Protein AF-A0A2G7M168-F1 (afdb_monomer_lite)

Sequence (94 aa):
MKQGAMFDSERKYRYLLTREWDITLPKLLYIMLNPSTANESSEDQTSRQCLYFANKFQYGSLEVVNLYSLISTDPKRLKESLIDPVGLETTNTL

Foldseek 3Di:
DFWAWDADPVRQFTFKTKDFADPVFAEEEAEEAEAEDDHRPDDDPVVVVVVVVCVVVGGGMYMYGHCFGGYDPDSVVCVVDPDPRNDPCNVVPD

Radius of gyration: 13.43 Å; chains: 1; bounding box: 24×26×37 Å

pLDDT: mean 90.86, std 13.01, range [40.69, 98.81]

Structure (mmCIF, N/CA/C/O backbone):
data_AF-A0A2G7M168-F1
#
_entry.id   AF-A0A2G7M168-F1
#
loop_
_atom_site.group_PDB
_atom_site.id
_atom_site.type_symbol
_atom_site.label_atom_id
_atom_site.label_alt_id
_atom_site.label_comp_id
_atom_site.label_asym_id
_atom_site.label_entity_id
_atom_site.label_seq_id
_atom_site.pdbx_PDB_ins_code
_atom_site.Cartn_x
_atom_site.Cartn_y
_atom_site.Cartn_z
_atom_site.occupancy
_atom_site.B_iso_or_equiv
_atom_site.auth_seq_id
_atom_site.auth_comp_id
_atom_site.auth_asym_id
_atom_site.auth_atom_id
_atom_site.pdbx_PDB_model_num
ATOM 1 N N . MET A 1 1 ? -1.931 -3.945 15.078 1.00 87.44 1 MET A N 1
ATOM 2 C CA . MET A 1 1 ? -2.437 -3.536 13.752 1.00 87.44 1 MET A CA 1
ATOM 3 C C . MET A 1 1 ? -2.257 -4.707 12.801 1.00 87.44 1 MET A C 1
ATOM 5 O O . MET A 1 1 ? -1.157 -5.242 12.754 1.00 87.44 1 MET A O 1
ATOM 9 N N . LYS A 1 2 ? -3.306 -5.135 12.095 1.00 95.81 2 LYS A N 1
ATOM 10 C CA . LYS A 1 2 ? -3.187 -6.096 10.992 1.00 95.81 2 LYS A CA 1
ATOM 11 C C . LYS A 1 2 ? -2.726 -5.350 9.742 1.00 95.81 2 LYS A C 1
ATOM 13 O O . LYS A 1 2 ? -3.215 -4.255 9.461 1.00 95.81 2 LYS A O 1
ATOM 18 N N . GLN A 1 3 ? -1.781 -5.932 9.016 1.00 96.88 3 GLN A N 1
ATOM 19 C CA . GLN A 1 3 ? -1.218 -5.376 7.789 1.00 96.88 3 GLN A CA 1
ATOM 20 C C . GLN A 1 3 ? -1.365 -6.408 6.677 1.00 96.88 3 GLN A C 1
ATOM 22 O O . GLN A 1 3 ? -1.212 -7.604 6.912 1.00 96.88 3 GLN A O 1
ATOM 27 N N . GLY A 1 4 ? -1.690 -5.942 5.478 1.00 97.75 4 GLY A N 1
ATOM 28 C CA . GLY A 1 4 ? -1.816 -6.787 4.302 1.00 97.75 4 GLY A CA 1
ATOM 29 C C . GLY A 1 4 ? -1.416 -6.030 3.048 1.00 97.75 4 GLY A C 1
ATOM 30 O O . GLY A 1 4 ? -1.408 -4.794 3.017 1.00 97.75 4 GLY A O 1
ATOM 31 N N . ALA A 1 5 ? -1.045 -6.788 2.027 1.00 97.88 5 ALA A N 1
ATOM 32 C CA . ALA A 1 5 ? -0.812 -6.292 0.688 1.00 97.88 5 ALA A CA 1
ATOM 33 C C . ALA A 1 5 ? -1.084 -7.423 -0.310 1.00 97.88 5 ALA A C 1
ATOM 35 O O . ALA A 1 5 ? -0.723 -8.570 -0.052 1.00 97.88 5 ALA A O 1
ATOM 36 N N . MET A 1 6 ? -1.731 -7.103 -1.427 1.00 97.25 6 MET A N 1
ATOM 37 C CA . MET A 1 6 ? -2.002 -8.049 -2.510 1.00 97.25 6 MET A CA 1
ATOM 38 C C . MET A 1 6 ? -1.126 -7.704 -3.704 1.00 97.25 6 MET A C 1
ATOM 40 O O . MET A 1 6 ? -1.119 -6.554 -4.151 1.00 97.25 6 MET A O 1
ATOM 44 N N . PHE A 1 7 ? -0.412 -8.702 -4.211 1.00 95.88 7 PHE A N 1
ATOM 45 C CA . PHE A 1 7 ? 0.506 -8.576 -5.334 1.00 95.88 7 PHE A CA 1
ATOM 46 C C . PHE A 1 7 ? 0.197 -9.615 -6.408 1.00 95.88 7 PHE A C 1
ATOM 48 O O . PHE A 1 7 ? -0.473 -10.612 -6.133 1.00 95.88 7 PHE A O 1
ATOM 55 N N . ASP A 1 8 ? 0.733 -9.405 -7.606 1.00 94.44 8 ASP A N 1
ATOM 56 C CA . ASP A 1 8 ? 0.900 -10.482 -8.578 1.00 94.44 8 ASP A CA 1
ATOM 57 C C . ASP A 1 8 ? 1.958 -11.497 -8.108 1.00 94.44 8 ASP A C 1
ATOM 59 O O . ASP A 1 8 ? 2.704 -11.268 -7.149 1.00 94.44 8 ASP A O 1
ATOM 63 N N . SER A 1 9 ? 2.064 -12.625 -8.813 1.00 93.38 9 SER A N 1
ATOM 64 C CA . SER A 1 9 ? 3.027 -13.683 -8.486 1.00 93.38 9 SER A CA 1
ATOM 65 C C . SER A 1 9 ? 4.486 -13.224 -8.550 1.00 93.38 9 SER A C 1
ATOM 67 O O . SER A 1 9 ? 5.320 -13.750 -7.816 1.00 93.38 9 SER A O 1
ATOM 69 N N . GLU A 1 10 ? 4.806 -12.248 -9.408 1.00 93.31 10 GLU A N 1
ATOM 70 C CA . GLU A 1 10 ? 6.162 -11.704 -9.547 1.00 93.31 10 GLU A CA 1
ATOM 71 C C . GLU A 1 10 ? 6.417 -10.479 -8.656 1.00 93.31 10 GLU A C 1
ATOM 73 O O . GLU A 1 10 ? 7.534 -9.958 -8.628 1.00 93.31 10 GLU A O 1
ATOM 78 N N . ARG A 1 11 ? 5.403 -10.015 -7.912 1.00 94.19 11 ARG A N 1
ATOM 79 C CA . ARG A 1 11 ? 5.439 -8.811 -7.068 1.00 94.19 11 ARG A CA 1
ATOM 80 C C . ARG A 1 11 ? 5.874 -7.540 -7.806 1.00 94.19 11 ARG A C 1
ATOM 82 O O . ARG A 1 11 ? 6.453 -6.639 -7.198 1.00 94.19 11 ARG A O 1
ATOM 89 N N . LYS A 1 12 ? 5.590 -7.454 -9.105 1.00 93.69 12 LYS A N 1
ATOM 90 C CA . LYS A 1 12 ? 5.747 -6.242 -9.924 1.00 93.69 12 LYS A CA 1
ATOM 91 C C . LYS A 1 12 ? 4.561 -5.296 -9.754 1.00 93.69 12 LYS A C 1
ATOM 93 O O . LYS A 1 12 ? 4.724 -4.078 -9.852 1.00 93.69 12 LYS A O 1
ATOM 98 N N . TYR A 1 13 ? 3.390 -5.851 -9.467 1.00 94.88 13 TYR A N 1
ATOM 99 C CA . TYR A 1 13 ? 2.135 -5.135 -9.335 1.00 94.88 13 TYR A CA 1
ATOM 100 C C . TYR A 1 13 ? 1.598 -5.269 -7.914 1.00 94.88 13 TYR A C 1
ATOM 102 O O . TYR A 1 13 ? 1.582 -6.364 -7.358 1.00 94.88 13 TYR A O 1
ATOM 110 N N . ARG A 1 14 ? 1.132 -4.164 -7.323 1.00 96.38 14 ARG A N 1
ATOM 111 C CA . ARG A 1 14 ? 0.389 -4.171 -6.056 1.00 96.38 14 ARG A CA 1
ATOM 112 C C . ARG A 1 14 ? -1.038 -3.703 -6.301 1.00 96.38 14 ARG A C 1
ATOM 114 O O . ARG A 1 14 ? -1.257 -2.572 -6.729 1.00 96.38 14 ARG A O 1
ATOM 121 N N . TYR A 1 15 ? -1.991 -4.564 -5.978 1.00 95.62 15 TYR A N 1
ATOM 122 C CA . TYR A 1 15 ? -3.417 -4.319 -6.191 1.00 95.62 15 TYR A CA 1
ATOM 123 C C . TYR A 1 15 ? -4.078 -3.661 -4.981 1.00 95.62 15 TYR A C 1
ATOM 125 O O . TYR A 1 15 ? -4.963 -2.825 -5.130 1.00 95.62 15 TYR A O 1
ATOM 133 N N . LEU A 1 16 ? -3.618 -4.004 -3.777 1.00 97.19 16 LEU A N 1
ATOM 134 C CA . LEU A 1 16 ? -4.195 -3.512 -2.533 1.00 97.19 16 LEU A CA 1
ATOM 135 C C . LEU A 1 16 ? -3.123 -3.399 -1.452 1.00 97.19 16 LEU A C 1
ATOM 137 O O . LEU A 1 16 ? -2.249 -4.259 -1.340 1.00 97.19 16 LEU A O 1
ATOM 141 N N . LEU A 1 17 ? -3.217 -2.358 -0.629 1.00 98.31 17 LEU A N 1
ATOM 142 C CA . LEU A 1 17 ? -2.509 -2.235 0.644 1.00 98.31 17 LEU A CA 1
ATOM 143 C C . LEU A 1 17 ? -3.541 -2.009 1.752 1.00 98.31 17 LEU A C 1
ATOM 145 O O . LEU A 1 17 ? -4.343 -1.087 1.645 1.00 98.31 17 LEU A O 1
ATOM 149 N N . THR A 1 18 ? -3.511 -2.805 2.821 1.00 98.31 18 THR A N 1
ATOM 150 C CA . THR A 1 18 ? -4.488 -2.713 3.919 1.00 98.31 18 THR A CA 1
ATOM 151 C C . THR A 1 18 ? -3.814 -2.518 5.266 1.00 98.31 18 THR A C 1
ATOM 153 O O . THR A 1 18 ? -2.780 -3.134 5.553 1.00 98.31 18 THR A O 1
ATOM 156 N N . ARG A 1 19 ? -4.424 -1.703 6.129 1.00 98.19 19 ARG A N 1
ATOM 157 C CA . ARG A 1 19 ? -4.044 -1.528 7.537 1.00 98.19 19 ARG A CA 1
ATOM 158 C C . ARG A 1 19 ? -5.299 -1.481 8.395 1.00 98.19 19 ARG A C 1
ATOM 160 O O . ARG A 1 19 ? -6.215 -0.737 8.077 1.00 98.19 19 ARG A O 1
ATOM 167 N N . GLU A 1 20 ? -5.327 -2.229 9.489 1.00 98.25 20 GLU A N 1
ATOM 168 C CA . G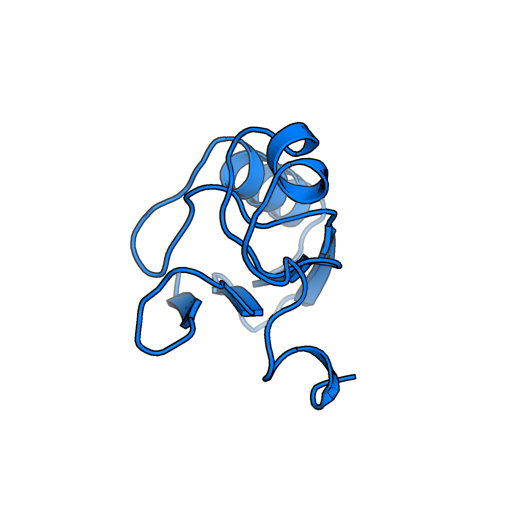LU A 1 20 ? -6.447 -2.249 10.439 1.00 98.25 20 GLU A CA 1
ATOM 169 C C . GLU A 1 20 ? -5.903 -2.212 11.868 1.00 98.25 20 GLU A C 1
ATOM 171 O O . GLU A 1 20 ? -5.147 -3.096 12.283 1.00 98.25 20 GLU A O 1
ATOM 176 N N . TRP A 1 21 ? -6.254 -1.179 12.627 1.00 98.06 21 TRP A N 1
ATOM 177 C CA . TRP A 1 21 ? -5.849 -1.021 14.026 1.00 98.06 21 TRP A CA 1
ATOM 178 C C . TRP A 1 21 ? -7.032 -0.992 14.990 1.00 98.06 21 TRP A C 1
ATOM 180 O O . TRP A 1 21 ? -6.841 -1.374 16.141 1.00 98.06 21 TRP A O 1
ATOM 190 N N . ASP A 1 22 ? -8.227 -0.623 14.527 1.00 98.25 22 ASP A N 1
ATOM 191 C CA . ASP A 1 22 ? -9.453 -0.640 15.321 1.00 98.25 22 ASP A CA 1
ATOM 192 C C . ASP A 1 22 ? -10.658 -1.012 14.441 1.00 98.25 22 ASP A C 1
ATOM 194 O O . ASP A 1 22 ? -11.018 -0.285 13.520 1.00 98.25 22 ASP A O 1
ATOM 198 N N . ILE A 1 23 ? -11.288 -2.154 14.716 1.00 97.69 23 ILE A N 1
ATOM 199 C CA . ILE A 1 23 ? -12.457 -2.635 13.957 1.00 97.69 23 ILE A CA 1
ATOM 200 C C . ILE A 1 23 ? -13.766 -1.932 14.339 1.00 97.69 23 ILE A C 1
ATOM 202 O O . ILE A 1 23 ? -14.784 -2.142 13.684 1.00 97.69 23 ILE A O 1
ATOM 206 N N . THR A 1 24 ? -13.768 -1.138 15.411 1.00 98.25 24 THR A N 1
ATOM 207 C CA . THR A 1 24 ? -14.956 -0.417 15.892 1.00 98.25 24 THR A CA 1
ATOM 208 C C . THR A 1 24 ? -15.125 0.953 15.230 1.00 98.25 24 THR A C 1
ATOM 210 O O . THR A 1 24 ? -16.197 1.551 15.312 1.00 98.25 24 THR A O 1
ATOM 213 N N . LEU A 1 25 ? -14.086 1.434 14.544 1.00 98.56 25 LEU A N 1
ATOM 214 C CA . LEU A 1 25 ? -14.038 2.718 13.849 1.00 98.56 25 LEU A CA 1
ATOM 215 C C . LEU A 1 25 ? -14.206 2.541 12.325 1.00 98.56 25 LEU A C 1
ATOM 217 O O . LEU A 1 25 ? -13.954 1.456 11.792 1.00 98.56 25 LEU A O 1
ATOM 221 N N . PRO A 1 26 ? -14.613 3.593 11.585 1.00 98.62 26 PRO A N 1
ATOM 222 C CA . PRO A 1 26 ? -14.828 3.502 10.141 1.00 98.62 26 PRO A CA 1
ATOM 223 C C . PRO A 1 26 ? -13.541 3.194 9.355 1.00 98.62 26 PRO A C 1
ATOM 225 O O . PRO A 1 26 ? -12.421 3.4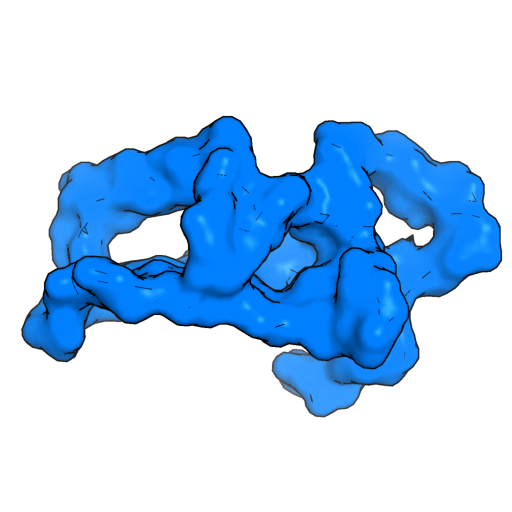09 9.828 1.00 98.62 26 PRO A O 1
ATOM 228 N N . LYS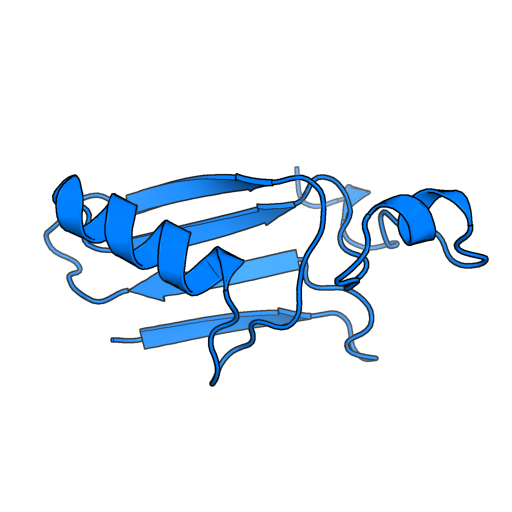 A 1 27 ? -13.711 2.735 8.109 1.00 98.44 27 LYS A N 1
ATOM 229 C CA . LYS A 1 27 ? -12.635 2.464 7.140 1.00 98.44 27 LYS A CA 1
ATOM 230 C C . LYS A 1 27 ? -12.452 3.632 6.166 1.00 98.44 27 LYS A C 1
ATOM 232 O O . LYS A 1 27 ? -13.437 4.193 5.694 1.00 98.44 27 LYS A O 1
ATOM 237 N N . LEU A 1 28 ? -11.201 3.956 5.835 1.00 98.56 28 LEU A N 1
ATOM 238 C CA . LEU A 1 28 ? -10.836 4.966 4.837 1.00 98.56 28 LEU A CA 1
ATOM 239 C C . LEU A 1 28 ? -10.240 4.324 3.577 1.00 98.56 28 LEU A C 1
ATOM 241 O O . LEU A 1 28 ? -9.287 3.557 3.670 1.00 98.56 28 LEU A O 1
ATOM 245 N N . LEU A 1 29 ? -10.740 4.685 2.395 1.00 98.44 29 LEU A N 1
ATOM 246 C CA . LEU A 1 29 ? -10.136 4.295 1.119 1.00 98.44 29 LEU A CA 1
ATOM 247 C C . LEU A 1 29 ? -9.351 5.467 0.520 1.00 98.44 29 LEU A C 1
ATOM 249 O O . LEU A 1 29 ? -9.899 6.548 0.308 1.00 98.44 29 LEU A O 1
ATOM 253 N N . TYR A 1 30 ? -8.085 5.229 0.191 1.00 98.38 30 TYR A N 1
ATOM 254 C CA . TYR A 1 30 ? -7.287 6.105 -0.658 1.00 98.38 30 TYR A CA 1
ATOM 255 C C . TYR A 1 30 ? -7.225 5.544 -2.080 1.00 98.38 30 TYR A C 1
ATOM 257 O O . TYR A 1 30 ? -6.836 4.394 -2.279 1.00 98.38 30 TYR A O 1
ATOM 265 N N . ILE A 1 31 ? -7.540 6.385 -3.068 1.00 97.38 31 ILE A N 1
ATOM 266 C CA . ILE A 1 31 ? -7.332 6.099 -4.493 1.00 97.38 31 ILE A CA 1
ATOM 267 C C . ILE A 1 31 ? -6.155 6.952 -4.964 1.00 97.38 31 ILE A C 1
ATOM 269 O O . ILE A 1 31 ? -6.210 8.181 -4.923 1.00 97.38 31 ILE A O 1
ATOM 273 N N . MET A 1 32 ? -5.064 6.303 -5.362 1.00 95.50 32 MET A N 1
ATOM 274 C CA . MET A 1 32 ? -3.784 6.950 -5.662 1.00 95.50 32 MET A CA 1
ATOM 275 C C . MET A 1 32 ? -3.299 6.652 -7.086 1.00 95.50 32 MET A C 1
ATOM 277 O O . MET A 1 32 ? -3.895 5.863 -7.809 1.00 95.50 32 MET A O 1
ATOM 281 N N . LEU A 1 33 ? -2.196 7.274 -7.512 1.00 94.81 33 LEU A N 1
ATOM 282 C CA . LEU A 1 33 ? -1.687 7.100 -8.876 1.00 94.81 33 LEU A CA 1
ATOM 283 C C . LEU A 1 33 ? -1.077 5.708 -9.098 1.00 94.81 33 LEU A C 1
ATOM 285 O O . LEU A 1 33 ? -1.613 4.926 -9.873 1.00 94.81 33 LEU A O 1
ATOM 289 N N . ASN A 1 34 ? 0.007 5.382 -8.393 1.00 95.44 34 ASN A N 1
ATOM 290 C CA . ASN A 1 34 ? 0.684 4.089 -8.488 1.00 95.44 34 ASN A CA 1
ATOM 291 C C . ASN A 1 34 ? 1.318 3.674 -7.145 1.00 95.44 34 ASN A C 1
ATOM 293 O O . ASN A 1 34 ? 1.637 4.543 -6.323 1.00 95.44 34 ASN A O 1
ATOM 297 N N . PRO A 1 35 ? 1.489 2.367 -6.893 1.00 96.25 35 PRO A N 1
ATOM 298 C CA . PRO A 1 35 ? 2.150 1.867 -5.707 1.00 96.25 35 PRO A CA 1
ATOM 299 C C . PRO A 1 35 ? 3.590 2.357 -5.592 1.00 96.25 35 PRO A C 1
ATOM 301 O O . PRO A 1 35 ? 4.371 2.242 -6.533 1.00 96.25 35 PRO A O 1
ATOM 304 N N . SER A 1 36 ? 3.958 2.828 -4.403 1.00 95.56 36 SER A N 1
ATOM 305 C CA . SER A 1 36 ? 5.356 2.898 -3.964 1.00 95.56 36 SER A CA 1
ATOM 306 C C . SER A 1 36 ? 5.731 1.594 -3.229 1.00 95.56 36 SER A C 1
ATOM 308 O O . SER A 1 36 ? 5.092 0.564 -3.443 1.00 95.56 36 SER A O 1
ATOM 310 N N . THR A 1 37 ? 6.756 1.586 -2.380 1.00 96.56 37 THR A N 1
ATOM 311 C CA . THR A 1 37 ? 7.409 0.370 -1.860 1.00 96.56 37 THR A CA 1
ATOM 312 C C . THR A 1 37 ? 6.751 -0.303 -0.647 1.00 96.56 37 THR A C 1
ATOM 314 O O . THR A 1 37 ? 7.227 -1.361 -0.233 1.00 96.56 37 THR A O 1
ATOM 317 N N . ALA A 1 38 ? 5.674 0.250 -0.076 1.00 97.44 38 ALA A N 1
ATOM 318 C CA . ALA A 1 38 ? 4.979 -0.354 1.066 1.00 97.44 38 ALA A CA 1
ATOM 319 C C . ALA A 1 38 ? 4.479 -1.783 0.775 1.00 97.44 38 ALA A C 1
ATOM 321 O O . ALA A 1 38 ? 4.053 -2.112 -0.337 1.00 97.44 38 ALA A O 1
ATOM 322 N N . ASN A 1 39 ? 4.503 -2.644 1.790 1.00 96.56 39 ASN A N 1
ATOM 323 C CA . ASN A 1 39 ? 4.115 -4.045 1.648 1.00 96.56 39 ASN A CA 1
ATOM 324 C C . ASN A 1 39 ? 3.395 -4.566 2.906 1.00 96.56 39 ASN A C 1
ATOM 326 O O . ASN A 1 39 ? 2.955 -3.783 3.749 1.00 96.56 39 ASN A O 1
ATOM 330 N N . GLU A 1 40 ? 3.213 -5.877 3.019 1.00 95.81 40 GLU A N 1
ATOM 331 C CA . GLU A 1 40 ? 2.546 -6.553 4.138 1.00 95.81 40 GLU A CA 1
ATOM 332 C C . GLU A 1 40 ? 3.271 -6.401 5.490 1.00 95.81 40 GLU A C 1
ATOM 334 O O . GLU A 1 40 ? 2.685 -6.679 6.531 1.00 95.81 40 GLU A O 1
ATOM 339 N N . SER A 1 41 ? 4.521 -5.933 5.483 1.00 94.50 41 SER A N 1
ATOM 340 C CA . SER A 1 41 ? 5.416 -5.846 6.647 1.00 94.50 41 SER A CA 1
ATOM 341 C C . SER A 1 41 ? 6.111 -4.490 6.822 1.00 94.50 41 SER A C 1
ATOM 343 O O . SER A 1 41 ? 6.706 -4.240 7.869 1.00 94.50 41 SER A O 1
ATOM 345 N N . SER A 1 42 ? 6.062 -3.602 5.824 1.00 95.12 42 SER A N 1
ATOM 346 C CA . SER A 1 42 ? 6.775 -2.323 5.856 1.00 95.12 42 SER A CA 1
ATOM 347 C C . SER A 1 42 ? 5.973 -1.161 5.273 1.00 95.12 42 SER A C 1
ATOM 349 O O . SER A 1 42 ? 5.105 -1.325 4.411 1.00 95.12 42 SER A O 1
ATOM 351 N N . GLU A 1 43 ? 6.295 0.038 5.763 1.00 97.06 43 GLU A N 1
ATOM 352 C CA . GLU A 1 43 ? 5.734 1.305 5.297 1.00 97.06 43 GLU A CA 1
ATOM 353 C C . GLU A 1 43 ? 6.755 2.114 4.494 1.00 97.06 43 GLU A C 1
ATOM 355 O O . GLU A 1 43 ? 7.936 2.187 4.852 1.00 97.06 43 GLU A O 1
ATOM 360 N N . ASP A 1 44 ? 6.267 2.828 3.485 1.00 96.75 44 ASP A N 1
ATOM 361 C CA . ASP A 1 44 ? 7.012 3.861 2.773 1.00 96.75 44 ASP A CA 1
ATOM 362 C C . ASP A 1 44 ? 6.577 5.270 3.233 1.00 96.75 44 ASP A C 1
ATOM 364 O O . ASP A 1 44 ? 5.789 5.438 4.167 1.00 96.75 44 ASP A O 1
ATOM 368 N N . GLN A 1 45 ? 7.138 6.325 2.635 1.00 96.44 45 GLN A N 1
ATOM 369 C CA . GLN A 1 45 ? 6.789 7.699 3.014 1.00 96.44 45 GLN A CA 1
ATOM 370 C C . GLN A 1 45 ? 5.320 8.045 2.716 1.00 96.44 45 GLN A C 1
ATOM 372 O O . GLN A 1 45 ? 4.717 8.827 3.456 1.00 96.44 45 GLN A O 1
ATOM 377 N N . THR A 1 46 ? 4.746 7.476 1.657 1.00 94.81 46 THR A N 1
ATOM 378 C CA . THR A 1 46 ? 3.360 7.710 1.244 1.00 94.81 46 THR A CA 1
ATOM 379 C C . THR A 1 46 ? 2.400 7.012 2.199 1.00 94.81 46 THR A C 1
ATOM 381 O O . THR A 1 46 ? 1.479 7.647 2.715 1.00 94.81 46 THR A O 1
ATOM 384 N N . SER A 1 47 ? 2.633 5.736 2.513 1.00 96.81 47 SER A N 1
ATOM 385 C CA . SER A 1 47 ? 1.762 4.971 3.408 1.00 96.81 47 SER A CA 1
ATOM 386 C C . SER A 1 47 ? 1.820 5.478 4.853 1.00 96.81 47 SER A C 1
ATOM 388 O O . SER A 1 47 ? 0.781 5.561 5.510 1.00 96.81 47 SER A O 1
ATOM 390 N N . ARG A 1 48 ? 2.986 5.952 5.326 1.00 97.94 48 ARG A N 1
ATOM 391 C CA . ARG A 1 48 ? 3.098 6.657 6.620 1.00 97.94 48 ARG A CA 1
ATOM 392 C C . ARG A 1 48 ? 2.243 7.922 6.680 1.00 97.94 48 ARG A C 1
ATOM 394 O O . ARG A 1 48 ? 1.613 8.175 7.704 1.00 97.94 48 ARG A O 1
ATOM 401 N N . GLN A 1 49 ? 2.197 8.705 5.602 1.00 97.94 49 GLN A N 1
ATOM 402 C CA . GLN A 1 49 ? 1.335 9.889 5.541 1.00 97.94 49 GLN A CA 1
ATOM 403 C C . GLN A 1 49 ? -0.150 9.511 5.535 1.00 97.94 49 GLN A C 1
ATOM 405 O O . GLN A 1 49 ? -0.929 10.120 6.265 1.00 97.94 49 GLN A O 1
ATOM 410 N N . CYS A 1 50 ? -0.539 8.477 4.783 1.00 97.88 50 CYS A N 1
ATOM 411 C CA . CYS A 1 50 ? -1.915 7.969 4.784 1.00 97.88 50 CYS A CA 1
ATOM 412 C C . CYS A 1 50 ? -2.348 7.531 6.186 1.00 97.88 50 CYS A C 1
ATOM 414 O O . CYS A 1 50 ? -3.406 7.932 6.660 1.00 97.88 50 CYS A O 1
ATOM 416 N N . LEU A 1 51 ? -1.497 6.764 6.878 1.00 97.94 51 LEU A N 1
ATOM 417 C CA . LEU A 1 51 ? -1.730 6.350 8.261 1.00 97.94 51 LEU A CA 1
ATOM 418 C C . LEU A 1 51 ? -1.876 7.551 9.195 1.00 97.94 51 LEU A C 1
ATOM 420 O O . LEU A 1 51 ? -2.806 7.580 10.000 1.00 97.94 51 LEU A O 1
ATOM 424 N N . TYR A 1 52 ? -0.996 8.548 9.078 1.00 98.44 52 TYR A N 1
ATOM 425 C CA . TYR A 1 52 ? -1.069 9.762 9.888 1.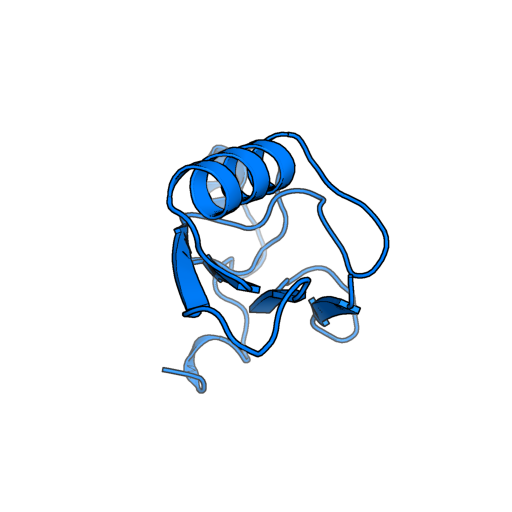00 98.44 52 TYR A CA 1
ATOM 426 C C . TYR A 1 52 ? -2.424 10.466 9.738 1.00 98.44 52 TYR A C 1
ATOM 428 O O . TYR A 1 52 ? -3.072 10.764 10.741 1.00 98.44 52 TYR A O 1
ATOM 436 N N . PHE A 1 53 ? -2.886 10.694 8.505 1.00 98.56 53 PHE A N 1
ATOM 437 C CA . PHE A 1 53 ? -4.167 11.363 8.266 1.00 98.56 53 PHE A CA 1
ATOM 438 C C . PHE A 1 53 ? -5.370 10.499 8.653 1.00 98.56 53 PHE A C 1
ATOM 440 O O . PHE A 1 53 ? -6.301 11.020 9.260 1.00 98.56 53 PHE A O 1
ATOM 447 N N . ALA A 1 54 ? -5.337 9.191 8.391 1.00 98.25 54 ALA A N 1
ATOM 448 C CA . ALA A 1 54 ? -6.400 8.277 8.803 1.00 98.25 54 ALA A CA 1
ATOM 449 C C . ALA A 1 54 ? -6.589 8.274 10.331 1.00 98.25 54 ALA A C 1
ATOM 451 O O . ALA A 1 54 ? -7.712 8.411 10.814 1.00 98.25 54 ALA A O 1
ATOM 452 N N . ASN A 1 55 ? -5.489 8.214 11.092 1.00 97.81 55 ASN A N 1
ATOM 453 C CA . ASN A 1 55 ? -5.528 8.319 12.553 1.00 97.81 55 ASN A CA 1
ATOM 454 C C . ASN A 1 55 ? -6.014 9.705 13.003 1.00 97.81 55 ASN A C 1
ATOM 456 O O . ASN A 1 55 ? -6.876 9.808 13.873 1.00 97.81 55 ASN A O 1
ATOM 460 N N . LYS A 1 56 ? -5.512 10.780 12.379 1.00 98.38 56 LYS A N 1
ATOM 461 C CA . LYS A 1 56 ? -5.929 12.160 12.682 1.00 98.38 56 LYS A CA 1
ATOM 462 C C . LYS A 1 56 ? -7.428 12.388 12.454 1.00 98.38 56 LYS A C 1
ATOM 464 O O . LYS A 1 56 ? -8.026 13.194 13.160 1.00 98.38 56 LYS A O 1
ATOM 469 N N . PHE A 1 57 ? -8.024 11.689 11.492 1.00 98.31 57 PHE A N 1
ATOM 470 C CA . PHE A 1 57 ? -9.448 11.766 11.165 1.00 98.31 57 PHE A CA 1
ATOM 471 C C . PHE A 1 57 ? -10.303 10.680 11.839 1.00 98.31 57 PHE A C 1
ATOM 473 O O . PHE A 1 57 ? -11.462 10.528 11.473 1.00 98.31 57 PHE A O 1
ATOM 480 N N . GLN A 1 58 ? -9.763 9.966 12.835 1.00 98.25 58 GLN A N 1
ATOM 481 C CA . GLN A 1 58 ? -10.491 8.982 13.653 1.00 98.25 58 GLN A CA 1
ATOM 482 C C . GLN A 1 58 ? -11.035 7.768 12.875 1.00 98.25 58 GLN A C 1
ATOM 484 O O . GLN A 1 58 ? -12.075 7.209 13.218 1.00 98.25 58 GLN A O 1
ATOM 489 N N . TYR A 1 59 ? -10.313 7.325 11.844 1.00 98.81 59 TYR A N 1
ATOM 490 C CA . TYR A 1 59 ? -10.566 6.031 11.206 1.00 98.81 59 TYR A CA 1
ATOM 491 C C . TYR A 1 59 ? -9.868 4.893 11.964 1.00 98.81 59 TYR A C 1
ATOM 493 O O . TYR A 1 59 ? -8.900 5.114 12.694 1.00 98.81 59 TYR A O 1
ATOM 501 N N . GLY A 1 60 ? -10.360 3.669 11.774 1.00 98.56 60 GLY A N 1
ATOM 502 C CA . GLY A 1 60 ? -9.830 2.437 12.372 1.00 98.56 60 GLY A CA 1
ATOM 503 C C . GLY A 1 60 ? -9.059 1.540 11.412 1.00 98.56 60 GLY A C 1
ATOM 504 O O . GLY A 1 60 ? -8.320 0.640 11.820 1.00 98.56 60 GLY A O 1
ATOM 505 N N . SER A 1 61 ? -9.232 1.780 10.116 1.00 98.56 61 SER A N 1
ATOM 506 C CA . SER A 1 61 ? -8.540 1.062 9.056 1.00 98.56 61 SER A CA 1
ATOM 507 C C . SER A 1 61 ? -8.385 1.929 7.816 1.00 98.56 61 SER A C 1
ATOM 509 O O . SER A 1 61 ? -9.132 2.890 7.609 1.00 98.56 61 SER A O 1
ATOM 511 N N . LEU A 1 62 ? -7.410 1.577 6.980 1.00 98.44 62 LEU A N 1
ATOM 512 C CA . LEU A 1 62 ? -7.296 2.113 5.636 1.00 98.44 62 LEU A CA 1
ATOM 513 C C . LEU A 1 62 ? -7.035 1.026 4.599 1.00 98.44 62 LEU A C 1
ATOM 515 O O . LEU A 1 62 ? -6.405 0.000 4.876 1.00 98.44 62 LEU A O 1
ATOM 519 N N . GLU A 1 63 ? -7.484 1.320 3.391 1.00 98.50 63 GLU A N 1
ATOM 520 C CA . GLU A 1 63 ? -7.152 0.620 2.161 1.00 98.50 63 GLU A CA 1
ATOM 521 C C . GLU A 1 63 ? -6.542 1.626 1.185 1.00 98.50 63 GLU A C 1
ATOM 523 O O . GLU A 1 63 ? -6.972 2.779 1.109 1.00 98.50 63 GLU A O 1
ATOM 528 N N . VAL A 1 64 ? -5.518 1.204 0.450 1.00 98.19 64 VAL A N 1
ATOM 529 C CA . VAL A 1 64 ? -4.944 1.981 -0.649 1.00 98.19 64 VAL A CA 1
ATOM 530 C C . VAL A 1 64 ? -5.026 1.146 -1.911 1.00 98.19 64 VAL A C 1
ATOM 532 O O . VAL A 1 64 ? -4.454 0.055 -1.976 1.00 98.19 64 VAL A O 1
ATOM 535 N N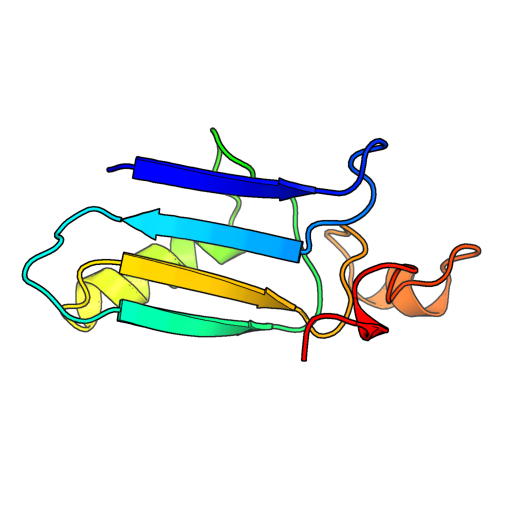 . VAL A 1 65 ? -5.711 1.700 -2.903 1.00 97.12 65 VAL A N 1
ATOM 536 C CA . VAL A 1 65 ? -5.745 1.205 -4.278 1.00 97.12 65 VAL A CA 1
ATOM 537 C C . VAL A 1 65 ? -5.152 2.259 -5.201 1.00 97.12 65 VAL A C 1
ATOM 539 O O . VAL A 1 65 ? -5.038 3.440 -4.853 1.00 97.12 65 VAL A O 1
ATOM 542 N N . ASN A 1 66 ? -4.743 1.834 -6.389 1.00 95.44 66 ASN A N 1
ATOM 543 C CA . ASN A 1 66 ? -4.039 2.685 -7.329 1.00 95.44 66 ASN A CA 1
ATOM 544 C C . ASN A 1 66 ? -4.612 2.551 -8.743 1.00 95.44 66 ASN A C 1
ATOM 546 O O . ASN A 1 66 ? -5.024 1.465 -9.134 1.00 95.44 66 ASN A O 1
ATOM 550 N N . LEU A 1 67 ? -4.596 3.645 -9.512 1.00 92.69 67 LEU A N 1
ATOM 551 C CA . LEU A 1 67 ? -5.019 3.657 -10.921 1.00 92.69 67 LEU A CA 1
ATOM 552 C C . LEU A 1 67 ? -4.125 2.776 -11.808 1.00 92.69 67 LEU A C 1
ATOM 554 O O . LEU A 1 67 ? -4.590 2.209 -12.790 1.00 92.69 67 LEU A O 1
ATOM 558 N N . TYR A 1 68 ? -2.846 2.673 -11.451 1.00 92.81 68 TYR A N 1
A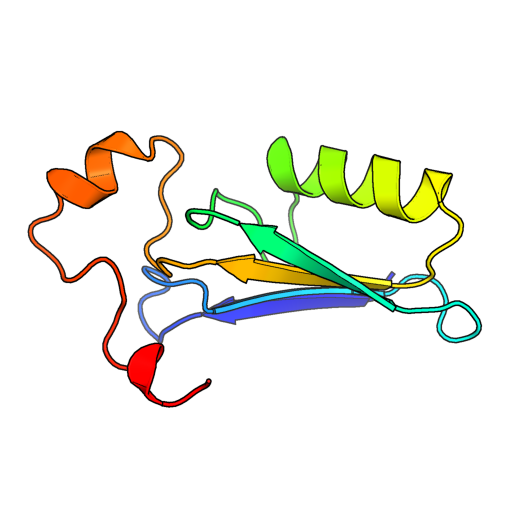TOM 559 C CA . TYR A 1 68 ? -1.871 1.773 -12.058 1.00 92.81 68 TYR A CA 1
ATOM 560 C C . TYR A 1 68 ? -1.307 0.879 -10.971 1.00 92.81 68 TYR A C 1
ATOM 562 O O . TYR A 1 68 ? -0.957 1.390 -9.912 1.00 92.81 68 TYR A O 1
ATOM 570 N N . SER A 1 69 ? -1.165 -0.420 -11.211 1.00 94.56 69 SER A N 1
ATOM 571 C CA . SER A 1 69 ? -0.679 -1.338 -10.176 1.00 94.56 69 SER A CA 1
ATOM 572 C C . SER A 1 69 ? 0.837 -1.508 -10.182 1.00 94.56 69 SER A C 1
ATOM 574 O O . SER A 1 69 ? 1.374 -2.051 -9.221 1.00 94.56 69 SER A O 1
ATOM 576 N N . LEU A 1 70 ? 1.547 -1.032 -11.212 1.00 94.69 70 LEU A N 1
ATOM 577 C CA . LEU A 1 70 ? 3.005 -1.147 -11.282 1.00 94.69 70 LEU A CA 1
ATOM 578 C C . LEU A 1 70 ? 3.691 -0.406 -10.123 1.00 94.69 70 LEU A C 1
ATOM 580 O O . LEU A 1 70 ? 3.519 0.804 -9.939 1.00 94.69 70 LEU A O 1
ATOM 584 N N . ILE A 1 71 ? 4.514 -1.133 -9.366 1.00 95.12 71 ILE A N 1
ATOM 585 C CA . ILE A 1 71 ? 5.276 -0.574 -8.248 1.00 95.12 71 ILE A CA 1
ATOM 586 C C . ILE A 1 71 ? 6.411 0.306 -8.778 1.00 95.12 71 ILE A C 1
ATOM 588 O O . ILE A 1 71 ? 7.326 -0.167 -9.451 1.00 95.12 71 ILE A O 1
ATOM 592 N N . SER A 1 72 ? 6.379 1.596 -8.443 1.00 94.19 72 SER A N 1
ATOM 593 C CA . SER A 1 72 ? 7.427 2.559 -8.784 1.00 94.19 72 SER A CA 1
ATOM 594 C C . SER A 1 72 ? 7.441 3.742 -7.813 1.00 94.19 72 SER A C 1
ATOM 596 O O . SER A 1 72 ? 6.407 4.331 -7.508 1.00 94.19 72 SER A O 1
ATOM 598 N N . THR A 1 73 ? 8.628 4.154 -7.368 1.00 91.81 73 THR A N 1
ATOM 599 C CA . THR A 1 73 ? 8.802 5.387 -6.579 1.00 91.81 73 THR A CA 1
ATOM 600 C C . THR A 1 73 ? 8.757 6.655 -7.434 1.00 91.81 73 THR A C 1
ATOM 602 O O . THR A 1 73 ? 8.538 7.739 -6.899 1.00 91.81 73 THR A O 1
ATOM 605 N N . ASP A 1 74 ? 8.943 6.527 -8.752 1.00 91.19 74 ASP A N 1
ATOM 606 C CA . ASP A 1 74 ? 8.846 7.624 -9.714 1.00 91.19 74 ASP A CA 1
ATOM 607 C C . ASP A 1 74 ? 7.680 7.365 -10.686 1.00 91.19 74 ASP A C 1
ATOM 609 O O . ASP A 1 74 ? 7.764 6.443 -11.509 1.00 91.19 74 ASP A O 1
ATOM 613 N N . PRO A 1 75 ? 6.592 8.157 -10.634 1.00 87.31 75 PRO A N 1
ATOM 614 C CA . PRO A 1 75 ? 5.442 7.977 -11.514 1.00 87.31 75 PRO A CA 1
ATOM 615 C C . PRO A 1 75 ? 5.764 8.242 -12.991 1.00 87.31 75 PRO A C 1
ATOM 617 O O . PRO A 1 75 ? 5.027 7.782 -13.862 1.00 87.31 75 PRO A O 1
ATOM 620 N N . LYS A 1 76 ? 6.865 8.941 -13.316 1.00 88.94 76 LYS A N 1
ATOM 621 C CA . LYS A 1 76 ? 7.285 9.136 -14.715 1.00 88.94 76 LYS A CA 1
ATOM 622 C C . LYS A 1 76 ? 7.604 7.809 -15.398 1.00 88.94 76 LYS A C 1
ATOM 624 O O . LYS A 1 76 ? 7.277 7.640 -16.571 1.00 88.94 76 LYS A O 1
ATOM 629 N N . ARG A 1 77 ? 8.108 6.835 -14.632 1.00 86.25 77 ARG A N 1
ATOM 630 C CA . ARG A 1 77 ? 8.412 5.488 -15.129 1.00 86.25 77 ARG A CA 1
ATOM 631 C C . ARG A 1 77 ? 7.186 4.723 -15.611 1.00 86.25 77 ARG A C 1
ATOM 633 O O . ARG A 1 77 ? 7.346 3.804 -16.398 1.00 86.25 77 ARG A O 1
ATOM 640 N N . LEU A 1 78 ? 5.971 5.111 -15.211 1.00 85.50 78 LEU A N 1
ATOM 641 C CA . LEU A 1 78 ? 4.748 4.495 -15.737 1.00 85.50 78 LEU A CA 1
ATOM 642 C C . LEU A 1 78 ? 4.606 4.725 -17.248 1.00 85.50 78 LEU A C 1
ATOM 644 O O . LEU A 1 78 ? 4.154 3.834 -17.955 1.00 85.50 78 LEU A O 1
ATOM 648 N N . LYS A 1 79 ? 5.017 5.902 -17.745 1.00 79.44 79 LYS A N 1
ATOM 649 C CA . LYS A 1 79 ? 4.973 6.241 -19.179 1.00 79.44 79 LYS A CA 1
ATOM 650 C C . LYS A 1 79 ? 6.104 5.598 -19.977 1.00 79.44 79 LYS A C 1
ATOM 652 O O . LYS A 1 79 ? 5.962 5.386 -21.173 1.00 79.44 79 LYS A O 1
ATOM 657 N N . GLU A 1 80 ? 7.228 5.342 -19.317 1.00 80.62 80 GLU A N 1
ATOM 658 C CA . GLU A 1 80 ? 8.440 4.765 -19.913 1.00 80.62 80 GLU A CA 1
ATOM 659 C C . GLU A 1 80 ? 8.460 3.233 -19.818 1.00 80.62 80 GLU A C 1
ATOM 661 O O . GLU A 1 80 ? 9.349 2.581 -20.364 1.00 80.62 80 GLU A O 1
ATOM 666 N N . SER A 1 81 ? 7.500 2.655 -19.095 1.00 75.06 81 SER A N 1
ATOM 667 C CA . SER A 1 81 ? 7.449 1.232 -18.812 1.00 75.06 81 SER A CA 1
ATOM 668 C C . SER A 1 81 ? 7.232 0.423 -20.087 1.00 75.06 81 SER A C 1
ATOM 670 O O . SER A 1 81 ? 6.266 0.629 -20.818 1.00 75.06 81 SER A O 1
ATOM 672 N N . LEU A 1 82 ? 8.114 -0.553 -20.313 1.00 73.69 82 LEU A N 1
ATOM 673 C CA . LEU A 1 82 ? 7.974 -1.550 -21.380 1.00 73.69 82 LEU A CA 1
ATOM 674 C C . LEU A 1 82 ? 6.915 -2.620 -21.054 1.00 73.69 82 LEU A C 1
ATOM 676 O O . LEU A 1 82 ? 6.568 -3.419 -21.920 1.00 73.69 82 LEU A O 1
ATOM 680 N N . ILE A 1 83 ? 6.430 -2.653 -19.807 1.00 76.75 83 ILE A N 1
ATOM 681 C CA . ILE A 1 83 ? 5.354 -3.532 -19.333 1.00 76.75 83 ILE A CA 1
ATOM 682 C C . ILE A 1 83 ? 4.092 -2.715 -19.058 1.00 76.75 83 ILE A C 1
ATOM 684 O O . ILE A 1 83 ? 4.191 -1.567 -18.620 1.00 76.75 83 ILE A O 1
ATOM 688 N N . ASP A 1 84 ? 2.920 -3.310 -19.292 1.00 81.44 84 ASP A N 1
ATOM 689 C CA . ASP A 1 84 ? 1.628 -2.655 -19.064 1.00 81.44 84 ASP A CA 1
ATOM 690 C C . ASP A 1 84 ? 1.524 -2.181 -17.602 1.00 81.44 84 ASP A C 1
ATOM 692 O O . ASP A 1 84 ? 1.534 -3.020 -16.701 1.00 81.44 84 ASP A O 1
ATOM 696 N N . PRO A 1 85 ? 1.451 -0.867 -17.322 1.00 73.44 85 PRO A N 1
ATOM 697 C CA . PRO A 1 85 ? 1.448 -0.348 -15.958 1.00 73.44 85 PRO A CA 1
ATOM 698 C C . PRO A 1 85 ? 0.148 -0.649 -15.198 1.00 73.44 85 PRO A C 1
ATOM 700 O O . PRO A 1 85 ? 0.124 -0.535 -13.968 1.00 73.44 85 PRO A O 1
ATOM 703 N N . VAL A 1 86 ? -0.921 -1.020 -15.908 1.00 78.50 86 VAL A N 1
ATOM 704 C CA . VAL A 1 86 ? -2.198 -1.418 -15.311 1.00 78.50 86 VAL A CA 1
ATOM 705 C C . VAL A 1 86 ? -2.064 -2.819 -14.723 1.00 78.50 86 VAL A C 1
ATOM 707 O O . VAL A 1 86 ? -2.338 -2.994 -13.540 1.00 78.50 86 VAL A O 1
ATOM 710 N N . GLY A 1 87 ? -1.539 -3.773 -15.496 1.00 64.94 87 GLY A N 1
ATOM 711 C CA . GLY A 1 87 ? -1.433 -5.180 -15.111 1.00 64.94 87 GLY A CA 1
ATOM 712 C C . GLY A 1 87 ? -2.703 -5.961 -15.466 1.00 64.94 87 GLY A C 1
ATOM 713 O O . GLY A 1 87 ? -3.814 -5.446 -15.347 1.00 64.94 87 GLY A O 1
ATOM 714 N N . LEU A 1 88 ? -2.535 -7.216 -15.894 1.00 65.31 88 LEU A N 1
ATOM 715 C CA . LEU A 1 88 ? -3.605 -8.033 -16.495 1.00 65.31 88 LEU A CA 1
ATOM 716 C C . LEU A 1 88 ? -4.810 -8.288 -15.567 1.00 65.31 88 LEU A C 1
ATOM 718 O O . LEU A 1 88 ? -5.928 -8.426 -16.046 1.00 65.31 88 LEU A O 1
ATOM 722 N N . GLU A 1 89 ? -4.596 -8.328 -14.251 1.00 65.00 89 GLU A N 1
ATOM 723 C CA . GLU A 1 89 ? -5.648 -8.589 -13.249 1.00 65.00 89 GLU A CA 1
ATOM 724 C C . GLU A 1 89 ? -6.395 -7.313 -12.806 1.00 65.00 89 GLU A C 1
ATOM 726 O O . GLU A 1 89 ? -7.519 -7.368 -12.303 1.00 65.00 89 GLU A O 1
ATOM 731 N N . THR A 1 90 ? -5.807 -6.133 -13.018 1.00 56.50 90 THR A N 1
ATOM 732 C CA . THR A 1 90 ? -6.358 -4.855 -12.531 1.00 56.50 90 THR A CA 1
ATOM 733 C C . THR A 1 90 ? -7.641 -4.463 -13.261 1.00 56.50 90 THR A C 1
ATOM 735 O O . THR A 1 90 ? -8.489 -3.774 -12.701 1.00 56.50 90 THR A O 1
ATOM 738 N N . THR A 1 91 ? -7.831 -4.936 -14.495 1.00 52.19 91 THR A N 1
ATOM 739 C CA . THR A 1 91 ? -9.016 -4.640 -15.317 1.00 52.19 91 THR A CA 1
ATOM 740 C C . THR A 1 91 ? -10.273 -5.404 -14.894 1.00 52.19 91 THR A C 1
ATOM 742 O O . THR A 1 91 ? -11.365 -4.985 -15.261 1.00 52.19 91 THR A O 1
ATOM 745 N N . ASN A 1 92 ? -10.146 -6.475 -14.100 1.00 46.03 92 ASN A N 1
ATOM 746 C CA . ASN A 1 92 ? -11.274 -7.323 -13.686 1.00 46.03 92 ASN A CA 1
ATOM 747 C C . ASN A 1 92 ? -11.765 -7.060 -12.250 1.00 46.03 92 ASN A C 1
ATOM 749 O O . ASN A 1 92 ? -12.651 -7.768 -11.775 1.00 46.03 92 ASN A O 1
ATOM 753 N N . THR A 1 93 ? -11.190 -6.077 -11.547 1.00 41.56 93 THR A N 1
ATOM 754 C CA . THR A 1 93 ? -11.444 -5.848 -10.108 1.00 41.56 93 THR A CA 1
ATOM 755 C C . THR A 1 93 ? -12.173 -4.522 -9.815 1.00 41.56 93 THR A C 1
ATOM 757 O O . THR A 1 93 ? -12.210 -4.089 -8.664 1.00 41.56 93 THR A O 1
ATOM 760 N N . LEU A 1 94 ? -12.757 -3.866 -10.829 1.00 40.69 94 LEU A N 1
ATOM 761 C CA . LEU A 1 94 ? -13.589 -2.660 -10.678 1.00 40.69 94 LEU A CA 1
ATOM 762 C C . LEU A 1 94 ? -15.050 -2.926 -11.048 1.00 40.69 94 LEU A C 1
ATOM 764 O O . LEU A 1 94 ? -15.279 -3.529 -12.120 1.00 40.69 94 LEU A O 1
#

Secondary structure (DSSP, 8-state):
-EEEEEE-TTSSBEEEEEEES-TTSPEEEEEESS--S--SS---HHHHHHHHHHHHTT-SEEEEEESS-B--S-TTHHHH-SS-SS-TTGGG--